Protein 2HNG (pdb70)

Radius of gyration: 17.27 Å; Cα contacts (8 Å, |Δi|>4): 241; chains: 1; bounding box: 32×27×55 Å

Structure (mmCIF, N/CA/C/O backbone):
data_2HNG
#
_entry.id   2HNG
#
_cell.length_a   43.030
_cell.length_b   42.581
_cell.length_c   72.379
_cell.angle_alpha   90.00
_cell.angle_beta   90.00
_cell.angle_gamma   90.00
#
_symmetry.space_group_name_H-M   'P 2 2 21'
#
loop_
_entity.id
_entity.type
_entity.pdbx_description
1 polymer 'Hypothetical protein'
2 water water
#
loop_
_atom_site.group_PDB
_atom_site.id
_atom_site.type_symbol
_atom_site.label_atom_id
_atom_site.label_alt_id
_atom_site.label_comp_id
_atom_site.label_asym_id
_atom_site.label_entity_id
_atom_site.label_seq_id
_atom_site.pdbx_PDB_ins_code
_atom_site.Cartn_x
_atom_site.Cartn_y
_atom_site.Cartn_z
_atom_site.occupancy
_atom_site.B_iso_or_equiv
_atom_site.auth_seq_id
_atom_site.auth_comp_id
_atom_site.auth_asym_id
_atom_site.auth_atom_id
_atom_site.pdbx_PDB_model_num
ATOM 1 N N . ALA A 1 3 ? 22.173 45.449 23.120 1.00 35.40 4 ALA A N 1
ATOM 2 C CA . ALA A 1 3 ? 22.064 44.032 22.641 1.00 33.93 4 ALA A CA 1
ATOM 3 C C . ALA A 1 3 ? 20.894 43.358 23.343 1.00 33.65 4 ALA A C 1
ATOM 4 O O . ALA A 1 3 ? 20.746 43.479 24.562 1.00 34.81 4 ALA A O 1
ATOM 22 N N . ASN A 1 5 ? 19.031 40.414 25.050 1.00 29.78 6 ASN A N 1
ATOM 23 C CA . ASN A 1 5 ? 19.487 39.240 25.764 1.00 28.61 6 ASN A CA 1
ATOM 24 C C . ASN A 1 5 ? 18.534 38.123 25.436 1.00 27.34 6 ASN A C 1
ATOM 25 O O . ASN A 1 5 ? 17.474 37.991 26.089 1.00 27.15 6 ASN A O 1
ATOM 30 N N . LEU A 1 6 ? 18.878 37.358 24.398 1.00 24.89 7 LEU A N 1
ATOM 31 C CA . LEU A 1 6 ? 18.033 36.265 23.943 1.00 24.32 7 LEU A CA 1
ATOM 32 C C . LEU A 1 6 ? 18.596 34.905 24.333 1.00 24.20 7 LEU A C 1
ATOM 33 O O . LEU A 1 6 ? 19.805 34.677 24.246 1.00 24.03 7 LEU A O 1
ATOM 38 N N . LYS A 1 7 ? 17.700 34.029 24.772 1.00 24.12 8 LYS A N 1
ATOM 39 C CA . LYS A 1 7 ? 17.965 32.576 24.835 1.00 25.34 8 LYS A CA 1
ATOM 40 C C . LYS A 1 7 ? 17.128 31.924 23.764 1.00 25.17 8 LYS A C 1
ATOM 41 O O . LYS A 1 7 ? 15.903 32.083 23.788 1.00 26.31 8 LYS A O 1
ATOM 47 N N . ARG A 1 8 ? 17.763 31.169 22.866 1.00 24.72 9 ARG A N 1
ATOM 48 C CA . ARG A 1 8 ? 17.048 30.611 21.719 1.00 25.17 9 ARG A CA 1
ATOM 49 C C . ARG A 1 8 ? 16.981 29.100 21.770 1.00 25.61 9 ARG A C 1
ATOM 50 O O . ARG A 1 8 ? 17.980 28.430 22.093 1.00 26.89 9 ARG A O 1
ATOM 58 N N A GLU A 1 9 ? 15.825 28.557 21.424 0.60 25.12 10 GLU A N 1
ATOM 59 N N B GLU A 1 9 ? 15.818 28.550 21.444 0.40 25.24 10 GLU A N 1
ATOM 60 C CA A GLU A 1 9 ? 15.698 27.120 21.213 0.60 25.31 10 GLU A CA 1
ATOM 61 C CA B GLU A 1 9 ? 15.702 27.110 21.217 0.40 25.31 10 GLU A CA 1
ATOM 62 C C A GLU A 1 9 ? 15.965 26.785 19.742 0.60 24.94 10 GLU A C 1
ATOM 63 C C B GLU A 1 9 ? 16.113 26.772 19.776 0.40 25.00 10 GLU A C 1
ATOM 64 O O A GLU A 1 9 ? 16.148 27.685 18.913 0.60 25.32 10 GLU A O 1
ATOM 65 O O B GLU A 1 9 ? 16.530 27.653 19.003 0.40 25.26 10 GLU A O 1
ATOM 76 N N . GLN A 1 1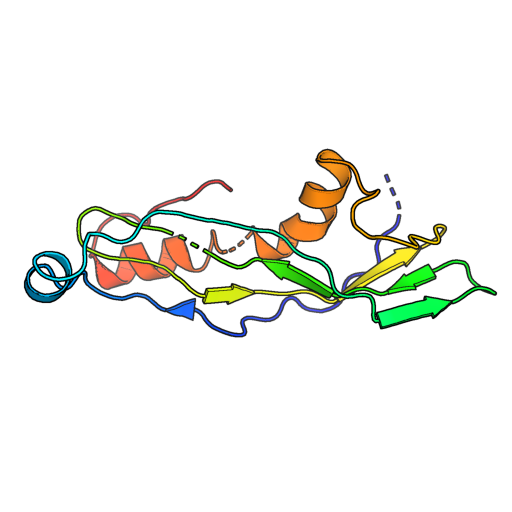0 ? 16.015 25.496 19.413 1.00 24.46 11 GLN A N 1
ATOM 77 C CA . GLN A 1 10 ? 16.338 25.069 18.049 1.00 24.53 11 GLN A CA 1
ATOM 78 C C . GLN A 1 10 ? 15.298 25.536 17.045 1.00 25.29 11 GLN A C 1
ATOM 79 O O . GLN A 1 10 ? 14.097 25.286 17.224 1.00 25.62 11 GLN A O 1
ATOM 85 N N . GLU A 1 11 ? 15.754 26.180 15.989 1.00 24.71 12 GLU A N 1
ATOM 86 C CA . GLU A 1 11 ? 14.819 26.564 14.922 1.00 25.84 12 GLU A CA 1
ATOM 87 C C . GLU A 1 11 ? 14.186 25.302 14.305 1.00 25.16 12 GLU A C 1
ATOM 88 O O . GLU A 1 11 ? 14.819 24.233 14.259 1.00 25.79 12 GLU A O 1
ATOM 94 N N A PHE A 1 12 ? 12.936 25.438 13.844 0.60 24.65 13 PHE A N 1
ATOM 95 N N B PHE A 1 12 ? 12.935 25.383 13.891 0.40 25.08 13 PHE A N 1
ATOM 96 C CA A PHE A 1 12 ? 12.042 24.330 13.468 0.60 24.59 13 PHE A CA 1
ATOM 97 C CA B PHE A 1 12 ? 12.370 24.222 13.251 0.40 25.13 13 PHE A CA 1
ATOM 98 C C A PHE A 1 12 ? 11.359 24.608 12.117 0.60 23.30 13 PHE A C 1
ATOM 99 C C B PHE A 1 12 ? 11.422 24.563 12.130 0.40 23.93 13 PHE A C 1
ATOM 100 O O A PHE A 1 12 ? 10.770 25.681 11.948 0.60 23.62 13 PHE A O 1
ATOM 101 O O B PHE A 1 12 ? 10.693 25.559 12.153 0.40 23.88 13 PHE A O 1
ATOM 116 N N . VAL A 1 13 ? 11.455 23.665 11.165 1.00 23.47 14 VAL A N 1
ATOM 117 C CA . VAL A 1 13 ? 10.729 23.781 9.904 1.00 22.03 14 VAL A CA 1
ATOM 118 C C . VAL A 1 13 ? 9.410 23.070 10.038 1.00 21.93 14 VAL A C 1
ATOM 119 O O . VAL A 1 13 ? 9.394 21.850 10.246 1.00 21.53 14 VAL A O 1
ATOM 123 N N . SER A 1 14 ? 8.316 23.818 9.945 1.00 21.31 15 SER A N 1
ATOM 124 C CA . SER A 1 14 ? 6.996 23.192 9.942 1.00 22.26 15 SER A CA 1
ATOM 125 C C . SER A 1 14 ? 6.643 22.756 8.523 1.00 22.15 15 SER A C 1
ATOM 126 O O . SER A 1 14 ? 6.115 21.659 8.297 1.00 20.81 15 SER A O 1
ATOM 129 N N A GLN A 1 15 ? 6.991 23.606 7.564 0.50 21.78 16 GLN A N 1
ATOM 130 N N B GLN A 1 15 ? 6.852 23.666 7.571 0.50 20.67 16 GLN A N 1
ATOM 131 C CA A GLN A 1 15 ? 6.628 23.369 6.178 0.50 22.47 16 GLN A CA 1
ATOM 132 C CA B GLN A 1 15 ? 6.647 23.353 6.155 0.50 19.90 16 GLN A CA 1
ATOM 133 C C A GLN A 1 15 ? 7.649 24.049 5.276 0.50 21.43 16 GLN A C 1
ATOM 134 C C B GLN A 1 15 ? 7.744 24.011 5.343 0.50 20.26 16 GLN A C 1
ATOM 135 O O A GLN A 1 15 ? 7.936 25.235 5.458 0.50 21.56 16 GLN A O 1
ATOM 136 O O B GLN A 1 15 ? 8.153 25.139 5.629 0.50 20.66 16 GLN A O 1
ATOM 147 N N . TYR A 1 16 ? 8.212 23.299 4.326 1.00 19.58 17 TYR A N 1
ATOM 148 C CA . TYR A 1 16 ? 9.021 23.901 3.286 1.00 19.53 17 TYR A CA 1
ATOM 149 C C . TYR A 1 16 ? 8.656 23.229 1.992 1.00 20.10 17 TYR A C 1
ATOM 150 O O . TYR A 1 16 ? 8.902 22.025 1.819 1.00 20.00 17 TYR A O 1
ATOM 159 N N . HIS A 1 17 ? 8.014 23.992 1.102 1.00 20.01 18 HIS A N 1
ATOM 160 C CA . HIS A 1 17 ? 7.479 23.435 -0.138 1.00 20.04 18 HIS A CA 1
ATOM 161 C C . HIS A 1 17 ? 8.110 24.140 -1.317 1.00 18.91 18 HIS A C 1
ATOM 162 O O . HIS A 1 17 ? 8.097 25.372 -1.373 1.00 19.98 18 HIS A O 1
ATOM 169 N N . PHE A 1 18 ? 8.557 23.347 -2.276 1.00 19.30 19 PHE A N 1
ATOM 170 C CA . PHE A 1 18 ? 8.929 23.818 -3.611 1.00 20.00 19 PHE A CA 1
ATOM 171 C C . PHE A 1 18 ? 7.845 23.318 -4.522 1.00 19.15 19 PHE A C 1
ATOM 172 O O . PHE A 1 18 ? 7.568 22.109 -4.558 1.00 19.75 19 PHE A O 1
ATOM 180 N N . ASP A 1 19 ? 7.258 24.225 -5.306 1.00 20.03 20 ASP A N 1
ATOM 181 C CA . ASP A 1 19 ? 6.263 23.805 -6.292 1.00 21.38 20 ASP A CA 1
ATOM 182 C C . ASP A 1 19 ? 6.468 24.479 -7.633 1.00 20.61 20 ASP A C 1
ATOM 183 O O . ASP A 1 19 ? 6.583 25.687 -7.695 1.00 20.59 20 ASP A O 1
ATOM 188 N N . ALA A 1 20 ? 6.505 23.702 -8.703 1.00 19.72 21 ALA A N 1
ATOM 189 C CA . ALA A 1 20 ? 6.524 24.280 -10.064 1.00 21.40 21 ALA A CA 1
ATOM 190 C C . ALA A 1 20 ? 5.228 25.016 -10.232 1.00 21.23 21 ALA A C 1
ATOM 191 O O . ALA A 1 20 ? 4.183 24.555 -9.768 1.00 22.62 21 ALA A O 1
ATOM 193 N N . ARG A 1 21 ? 5.272 26.179 -10.896 1.00 22.54 22 ARG A N 1
ATOM 194 C CA . ARG A 1 21 ? 4.039 26.918 -11.168 1.00 22.13 22 ARG A CA 1
ATOM 195 C C . ARG A 1 21 ? 3.160 26.167 -12.174 1.00 22.81 22 ARG A C 1
ATOM 196 O O . ARG A 1 21 ? 3.654 25.561 -13.117 1.00 23.86 22 ARG A O 1
ATOM 204 N N . ASN A 1 22 ? 1.856 26.230 -11.931 1.00 24.58 23 ASN A N 1
ATOM 205 C CA . ASN A 1 22 ? 0.886 25.594 -12.771 1.00 26.57 23 ASN A CA 1
ATOM 206 C C . ASN A 1 22 ? 0.218 26.722 -13.537 1.00 25.95 23 ASN A C 1
ATOM 207 O O . ASN A 1 22 ? -0.626 27.399 -13.000 1.00 26.86 23 ASN A O 1
ATOM 212 N N . PHE A 1 23 ? 0.652 26.960 -14.763 1.00 26.60 24 PHE A N 1
ATOM 213 C CA . PHE A 1 23 ? 0.176 28.155 -15.484 1.00 26.46 24 PHE A CA 1
ATOM 214 C C . PHE A 1 23 ? -1.267 28.031 -15.958 1.00 27.67 24 PHE A C 1
ATOM 215 O O . PHE A 1 23 ? -1.966 29.032 -16.104 1.00 28.38 24 PHE A O 1
ATOM 223 N N . GLU A 1 24 ? -1.709 26.795 -16.1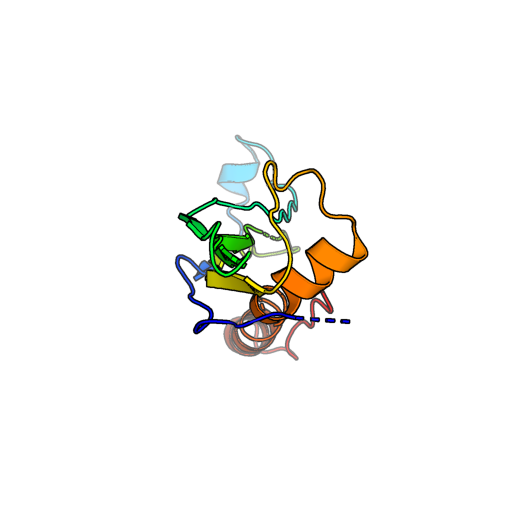46 1.00 30.00 25 GLU A N 1
ATOM 224 C CA . GLU A 1 24 ? -3.122 26.524 -16.435 1.00 31.11 25 GLU A CA 1
ATOM 225 C C . GLU A 1 24 ? -3.971 26.952 -15.234 1.00 32.28 25 GLU A C 1
ATOM 226 O O . GLU A 1 24 ? -4.921 27.697 -15.380 1.00 31.73 25 GLU A O 1
ATOM 232 N N . TRP A 1 25 ? -3.609 26.486 -14.033 1.00 33.33 26 TRP A N 1
ATOM 233 C CA . TRP A 1 25 ? -4.270 26.917 -12.810 1.00 34.72 26 TRP A CA 1
ATOM 234 C C . TRP A 1 25 ? -4.231 28.435 -12.647 1.00 34.13 26 TRP A C 1
ATOM 235 O O . TRP A 1 25 ? -5.245 29.058 -12.312 1.00 34.62 26 TRP A O 1
ATOM 246 N N . GLU A 1 26 ? -3.074 29.055 -12.893 1.00 32.71 27 GLU A N 1
ATOM 247 C CA . GLU A 1 26 ? -2.963 30.508 -12.724 1.00 32.13 27 GLU A CA 1
ATOM 248 C C . GLU A 1 26 ? -3.806 31.263 -13.750 1.00 32.64 27 GLU A C 1
ATOM 249 O O . GLU A 1 26 ? -4.262 32.374 -13.500 1.00 32.38 27 GLU A O 1
ATOM 255 N N . ASN A 1 27 ? -3.990 30.681 -14.928 1.00 33.18 28 ASN A N 1
ATOM 256 C CA . ASN A 1 27 ? -4.829 31.347 -15.908 1.00 35.04 28 ASN A CA 1
ATOM 257 C C . ASN A 1 27 ? -6.247 31.567 -15.359 1.00 36.41 28 ASN A C 1
ATOM 258 O O . ASN A 1 27 ? -6.845 32.622 -15.583 1.00 37.17 28 ASN A O 1
ATOM 263 N N A GLU A 1 28 ? -6.786 30.567 -14.674 0.50 37.46 29 GLU A N 1
ATOM 264 N N B GLU A 1 28 ? -6.741 30.579 -14.618 0.50 37.58 29 GLU A N 1
ATOM 265 C CA A GLU A 1 28 ? -8.111 30.698 -14.078 0.50 39.27 29 GLU A CA 1
ATOM 266 C CA B GLU A 1 28 ? -8.101 30.580 -14.070 0.50 39.47 29 GLU A CA 1
ATOM 267 C C A GLU A 1 28 ? -8.074 31.590 -12.841 0.50 39.83 29 GLU A C 1
ATOM 268 C C B GLU A 1 28 ? -8.211 31.145 -12.650 0.50 40.02 29 GLU A C 1
ATOM 269 O O A GLU A 1 28 ? -8.913 32.481 -12.687 0.50 40.02 29 GLU A O 1
ATOM 270 O O B GLU A 1 28 ? -9.320 31.382 -12.153 0.50 40.02 29 GLU A O 1
ATOM 281 N N . ASN A 1 29 ? -7.068 31.351 -11.994 1.00 40.57 30 ASN A N 1
ATOM 282 C CA . ASN A 1 29 ? -7.055 31.780 -10.580 1.00 40.96 30 ASN A CA 1
ATOM 283 C C . ASN A 1 29 ? -6.146 32.945 -10.228 1.00 40.05 30 ASN A C 1
ATOM 284 O O . ASN A 1 29 ? -6.246 33.508 -9.134 1.00 41.37 30 ASN A O 1
ATOM 289 N N . GLY A 1 30 ? -5.272 33.321 -11.146 1.00 38.79 31 GLY A N 1
ATOM 290 C CA . GLY A 1 30 ? -4.412 34.477 -10.958 1.00 36.99 31 GLY A CA 1
ATOM 291 C C . GLY A 1 30 ? -3.082 33.967 -10.475 1.00 35.44 31 GLY A C 1
ATOM 292 O O . GLY A 1 30 ? -3.013 32.877 -9.906 1.00 35.52 31 GLY A O 1
ATOM 293 N N . ALA A 1 31 ? -2.034 34.743 -10.723 1.00 34.62 32 ALA A N 1
ATOM 294 C CA . ALA A 1 31 ? -0.689 34.344 -10.336 1.00 33.53 32 ALA A CA 1
ATOM 295 C C . ALA A 1 31 ? -0.507 34.610 -8.842 1.00 33.56 32 ALA A C 1
ATOM 296 O O . ALA A 1 31 ? -1.089 35.556 -8.305 1.00 34.22 32 ALA A O 1
ATOM 298 N N . PRO A 1 32 ? 0.278 33.755 -8.162 1.00 31.98 33 PRO A N 1
ATOM 299 C CA . PRO A 1 32 ? 0.591 33.963 -6.755 1.00 31.43 33 PRO A CA 1
ATOM 300 C C . PRO A 1 32 ? 1.493 35.175 -6.627 1.00 31.36 33 PRO A C 1
ATOM 301 O O . PRO A 1 32 ? 2.192 35.538 -7.585 1.00 31.38 33 PRO A O 1
ATOM 305 N N A GLU A 1 33 ? 1.447 35.822 -5.457 0.50 31.52 34 GLU A N 1
ATOM 306 N N B GLU A 1 33 ? 1.498 35.774 -5.441 0.50 31.55 34 GLU A N 1
ATOM 307 C CA A GLU A 1 33 ? 2.325 36.963 -5.152 0.50 31.62 34 GLU A CA 1
ATOM 308 C CA B GLU A 1 33 ? 2.343 36.931 -5.174 0.50 31.45 34 GLU A CA 1
ATOM 309 C C A GLU A 1 33 ? 3.266 36.650 -3.982 0.50 30.13 34 GLU A C 1
ATOM 310 C C B GLU A 1 33 ? 3.254 36.686 -3.965 0.50 30.16 34 GLU A C 1
ATOM 311 O O A GLU A 1 33 ? 2.896 35.931 -3.053 0.50 30.28 34 GLU A O 1
ATOM 312 O O B 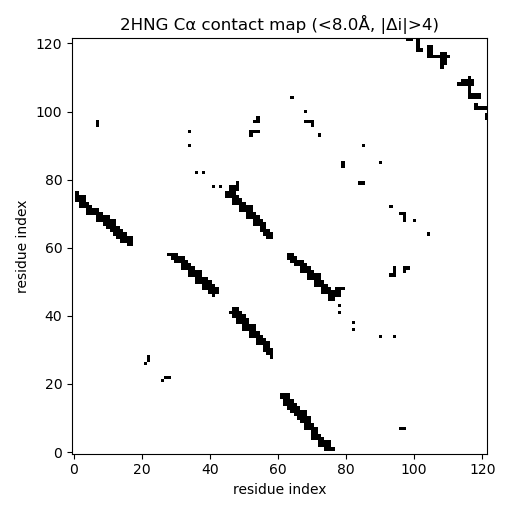GLU A 1 33 ? 2.855 36.036 -2.999 0.50 30.32 34 GLU A O 1
ATOM 323 N N . THR A 1 34 ? 4.480 37.194 -4.048 1.00 29.49 35 THR A N 1
ATOM 324 C CA . THR A 1 34 ? 5.436 37.089 -2.949 1.00 27.90 35 THR A CA 1
ATOM 325 C C . THR A 1 34 ? 4.937 37.804 -1.687 1.00 28.40 35 THR A C 1
ATOM 326 O O . THR A 1 34 ? 4.487 38.969 -1.744 1.00 27.08 35 THR A O 1
ATOM 330 N N . LYS A 1 35 ? 5.007 37.108 -0.553 1.00 27.53 36 LYS A N 1
ATOM 331 C CA . LYS A 1 35 ? 4.683 37.690 0.745 1.00 28.01 36 LYS A CA 1
ATOM 332 C C . LYS A 1 35 ? 5.525 36.958 1.785 1.00 27.37 36 LYS A C 1
ATOM 333 O O . LYS A 1 35 ? 5.540 35.728 1.802 1.00 26.07 36 LYS A O 1
ATOM 339 N N . VAL A 1 36 ? 6.174 37.716 2.662 1.00 25.91 37 VAL A N 1
ATOM 340 C CA 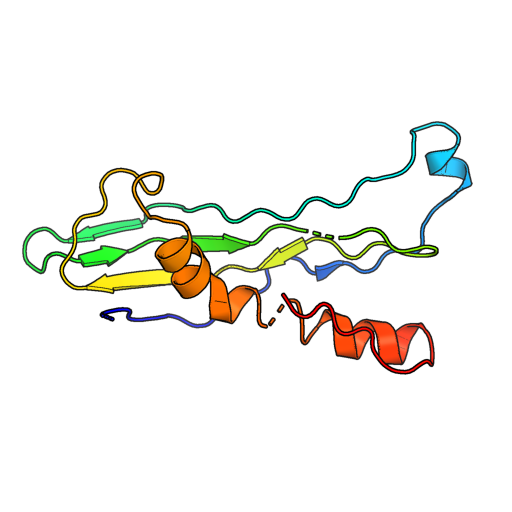. VAL A 1 36 ? 7.025 37.134 3.711 1.00 26.16 37 VAL A CA 1
ATOM 341 C C . VAL A 1 36 ? 6.655 37.907 4.948 1.00 26.17 37 VAL A C 1
ATOM 342 O O . VAL A 1 36 ? 6.604 39.144 4.919 1.00 26.52 37 VAL A O 1
ATOM 346 N N A ASP A 1 37 ? 6.414 37.194 6.039 0.50 25.67 38 ASP A N 1
ATOM 347 N N B ASP A 1 37 ? 6.377 37.191 6.029 0.50 25.59 38 ASP A N 1
ATOM 348 C CA A ASP A 1 37 ? 5.908 37.818 7.260 0.50 25.79 38 ASP A CA 1
ATOM 349 C CA B ASP A 1 37 ? 5.903 37.810 7.268 0.50 25.68 38 ASP A CA 1
ATOM 350 C C A ASP A 1 37 ? 6.521 37.170 8.490 0.50 25.61 38 ASP A C 1
ATOM 351 C C B ASP A 1 37 ? 6.616 37.196 8.453 0.50 25.43 38 ASP A C 1
ATOM 352 O O A ASP A 1 37 ? 6.737 35.954 8.530 0.50 23.50 38 ASP A O 1
ATOM 353 O O B ASP A 1 37 ? 6.975 36.021 8.428 0.50 23.69 38 ASP A O 1
ATOM 362 N N . VAL A 1 38 ? 6.758 37.990 9.507 1.00 25.35 39 VAL A N 1
ATOM 363 C CA . VAL A 1 38 ? 7.187 37.513 10.806 1.00 26.30 39 VAL A CA 1
ATOM 364 C C . VAL A 1 38 ? 6.082 37.859 11.791 1.00 27.65 39 VAL A C 1
ATOM 365 O O . VAL A 1 38 ? 5.649 39.036 11.858 1.00 28.39 39 VAL A O 1
ATOM 369 N N . ASN A 1 39 ? 5.609 36.836 12.490 1.00 28.22 40 ASN A N 1
ATOM 370 C CA . ASN A 1 39 ? 4.637 36.942 13.566 1.00 31.12 40 ASN A CA 1
ATOM 371 C C . ASN A 1 39 ? 5.122 36.274 14.848 1.00 32.01 40 ASN A C 1
ATOM 372 O O . ASN A 1 39 ? 6.089 35.496 14.847 1.00 30.35 40 ASN A O 1
ATOM 377 N N . PHE A 1 40 ? 4.429 36.589 15.944 1.00 32.92 41 PHE A N 1
ATOM 378 C CA . PHE A 1 40 ? 4.848 36.180 17.285 1.00 33.90 41 PHE A CA 1
ATOM 379 C C . PHE A 1 40 ? 3.709 35.588 18.055 1.00 35.45 41 PHE A C 1
ATOM 380 O O . PHE A 1 40 ? 2.603 36.113 18.020 1.00 35.82 41 PHE A O 1
ATOM 388 N N A GLN A 1 41 ? 3.983 34.470 18.724 0.50 36.10 42 GLN A N 1
ATOM 389 N N B GLN A 1 41 ? 3.959 34.501 18.765 0.50 36.33 42 GLN A N 1
ATOM 390 C CA A GLN A 1 41 ? 3.038 33.860 19.659 0.50 36.90 42 GLN A CA 1
ATOM 391 C CA B GLN A 1 41 ? 2.932 33.957 19.641 0.50 37.29 42 GLN A CA 1
ATOM 392 C C A GLN A 1 41 ? 3.642 33.930 21.055 0.50 37.12 42 GLN A C 1
ATOM 393 C C B GLN A 1 41 ? 3.485 33.781 21.053 0.50 37.44 42 GLN A C 1
ATOM 394 O O A GLN A 1 41 ? 4.738 33.433 21.285 0.50 36.82 42 GLN A O 1
ATOM 395 O O B GLN A 1 41 ? 4.399 32.993 21.282 0.50 37.08 42 GLN A O 1
ATOM 406 N N . LEU A 1 42 ? 2.925 34.549 21.988 1.00 37.92 43 LEU A N 1
ATOM 407 C CA . LEU A 1 42 ? 3.354 34.538 23.389 1.00 38.86 43 LEU A CA 1
ATOM 408 C C . LEU A 1 42 ? 3.179 33.163 24.001 1.00 39.63 43 LEU A C 1
ATOM 409 O O . LEU A 1 42 ? 2.173 32.484 23.762 1.00 40.10 43 LEU A O 1
ATOM 414 N N . LEU A 1 43 ? 4.174 32.750 24.780 1.00 39.71 44 LEU A N 1
ATOM 415 C CA . LEU A 1 43 ? 4.122 31.477 25.466 1.00 40.37 44 LEU A CA 1
ATOM 416 C C . LEU A 1 43 ? 4.014 31.666 26.970 1.00 41.31 44 LEU A C 1
ATOM 417 O O . LEU A 1 43 ? 3.290 30.931 27.648 1.00 41.27 44 LEU A O 1
ATOM 422 N N . GLN A 1 44 ? 4.750 32.643 27.494 1.00 41.54 45 GLN A N 1
ATOM 423 C CA . GLN A 1 44 ? 4.850 32.823 28.941 1.00 42.55 45 GLN A CA 1
ATOM 424 C C . GLN A 1 44 ? 5.455 34.169 29.281 1.00 42.85 45 GLN A C 1
ATOM 425 O O . GLN A 1 44 ? 6.352 34.664 28.583 1.00 42.36 45 GLN A O 1
ATOM 431 N N . HIS A 1 45 ? 4.925 34.774 30.339 1.00 43.48 46 HIS A N 1
ATOM 432 C CA . HIS A 1 45 ? 5.567 35.897 31.003 1.00 44.02 46 HIS A CA 1
ATOM 433 C C . HIS A 1 45 ? 5.988 35.372 32.361 1.00 44.32 46 HIS A C 1
ATOM 434 O O . HIS A 1 45 ? 5.144 34.960 33.168 1.00 44.33 46 HIS A O 1
ATOM 441 N N . ASP A 1 46 ? 7.294 35.341 32.593 1.00 43.99 47 ASP A N 1
ATOM 442 C CA . ASP A 1 46 ? 7.836 34.978 33.882 1.00 44.50 47 ASP A CA 1
ATOM 443 C C . ASP A 1 46 ? 8.089 36.297 34.608 1.00 44.73 47 ASP A C 1
ATOM 444 O O . ASP A 1 46 ? 9.093 36.967 34.358 1.00 43.53 47 ASP A O 1
ATOM 449 N N . GLN A 1 47 ? 7.166 36.675 35.495 1.00 45.43 48 GLN A N 1
ATOM 450 C CA . GLN A 1 47 ? 7.278 37.956 36.206 1.00 46.31 48 GLN A CA 1
ATOM 451 C C . GLN A 1 47 ? 8.488 38.025 37.138 1.00 46.41 48 GLN A C 1
ATOM 452 O O . GLN A 1 47 ? 9.236 39.006 37.114 1.00 46.76 48 GLN A O 1
ATOM 458 N N . GLU A 1 48 ? 8.693 36.976 37.931 1.00 46.50 49 GLU A N 1
ATOM 459 C CA . GLU A 1 48 ? 9.821 36.917 38.873 1.00 47.11 49 GLU A CA 1
ATOM 460 C C . GLU A 1 48 ? 11.160 37.147 38.182 1.00 45.71 49 GLU A C 1
ATOM 461 O O . GLU A 1 48 ? 11.970 37.954 38.638 1.00 45.87 49 GLU A O 1
ATOM 467 N N . ASN A 1 49 ? 11.385 36.444 37.074 1.00 44.02 50 ASN A N 1
ATOM 468 C CA . ASN A 1 49 ? 12.663 36.545 36.376 1.00 42.41 50 ASN A CA 1
ATOM 469 C C . ASN A 1 49 ? 12.682 37.569 35.260 1.00 40.59 50 ASN A C 1
ATOM 470 O O . ASN A 1 49 ? 13.754 37.853 34.711 1.00 41.01 50 ASN A O 1
ATOM 475 N N A GLN A 1 50 ? 11.505 38.109 34.934 0.50 39.21 51 GLN A N 1
ATOM 476 N N B GLN A 1 50 ? 11.513 38.122 34.934 0.50 39.39 51 GLN A N 1
ATOM 477 C CA A GLN A 1 50 ? 11.349 39.122 33.888 0.50 37.78 51 GLN A CA 1
ATOM 478 C CA B GLN A 1 50 ? 11.371 39.127 33.874 0.50 38.13 51 GLN A CA 1
ATOM 479 C C A GLN A 1 50 ? 11.802 38.552 32.537 0.50 36.56 51 GLN A C 1
ATOM 480 C C B GLN A 1 50 ? 11.781 38.573 32.510 0.50 36.77 51 GLN A C 1
ATOM 481 O O A GLN A 1 50 ? 12.728 39.060 31.912 0.50 36.21 51 GLN A O 1
ATOM 482 O O B GLN A 1 50 ? 12.647 39.126 31.839 0.50 36.40 51 GLN A O 1
ATOM 493 N N . VAL A 1 51 ? 11.141 37.483 32.105 1.00 36.01 52 VAL A N 1
ATOM 494 C CA . VAL A 1 51 ? 11.468 36.829 30.843 1.00 33.92 52 VAL A CA 1
ATOM 495 C C . VAL A 1 51 ? 10.205 36.649 30.032 1.00 34.10 52 VAL A C 1
ATOM 496 O O . VAL A 1 51 ? 9.233 36.078 30.525 1.00 32.80 52 VAL A O 1
ATOM 500 N N . THR A 1 52 ? 10.194 37.114 28.787 1.00 33.45 53 THR A N 1
ATOM 501 C CA . THR A 1 52 ? 9.083 36.702 27.944 1.00 33.86 53 THR A CA 1
ATOM 502 C C . THR A 1 52 ? 9.487 35.640 26.920 1.00 33.02 53 THR A C 1
ATOM 503 O O . THR A 1 52 ? 10.477 35.802 26.210 1.00 32.84 53 THR A O 1
ATOM 507 N N . SER A 1 53 ? 8.747 34.538 26.935 1.00 31.40 54 SER A N 1
ATOM 508 C CA . SER A 1 53 ? 8.968 33.452 26.016 1.00 30.02 54 SER A CA 1
ATOM 509 C C . SER A 1 53 ? 7.950 33.608 24.910 1.00 29.69 54 SER A C 1
ATOM 510 O O . SER A 1 53 ? 6.750 33.872 25.159 1.00 29.29 54 SER A O 1
ATOM 513 N N A LEU A 1 54 ? 8.405 33.474 23.677 0.50 28.59 55 LEU A N 1
ATOM 514 N N B LEU A 1 54 ? 8.407 33.516 23.663 0.50 28.56 55 LEU A N 1
ATOM 515 C CA A LEU A 1 54 ? 7.464 33.538 22.570 0.50 28.10 55 LEU A CA 1
ATOM 516 C CA B LEU A 1 54 ? 7.505 33.734 22.519 0.50 27.97 55 LEU A CA 1
ATOM 517 C C A LEU A 1 54 ? 7.960 32.627 21.475 0.50 27.72 55 LEU A C 1
ATOM 518 C C B LEU A 1 54 ? 8.015 32.922 21.331 0.50 27.73 55 LEU A C 1
ATOM 519 O O A LEU A 1 54 ? 9.086 32.123 21.526 0.50 26.87 55 LEU A O 1
ATOM 520 O O B LEU A 1 54 ? 9.232 32.739 21.203 0.50 26.78 55 LEU A O 1
ATOM 529 N N . ILE A 1 55 ? 7.100 32.418 20.492 1.00 27.77 56 ILE A N 1
ATOM 530 C CA . ILE A 1 55 ? 7.485 31.732 19.278 1.00 27.72 56 ILE A CA 1
ATOM 531 C C . ILE A 1 55 ? 7.604 32.806 18.191 1.00 26.26 56 ILE A C 1
ATOM 532 O O . ILE A 1 55 ? 6.682 33.609 17.972 1.00 26.32 56 ILE A O 1
ATOM 537 N N . VAL A 1 56 ? 8.742 32.832 17.503 1.00 24.73 57 VAL A N 1
ATOM 538 C CA . VAL A 1 56 ? 8.914 33.660 16.325 1.00 23.62 57 VAL A CA 1
ATOM 539 C C . VAL A 1 56 ? 8.576 32.811 15.120 1.00 23.58 57 VAL A C 1
ATOM 540 O O . VAL A 1 56 ? 9.119 31.710 14.959 1.00 23.25 57 VAL A O 1
ATOM 544 N N . ILE A 1 57 ? 7.669 33.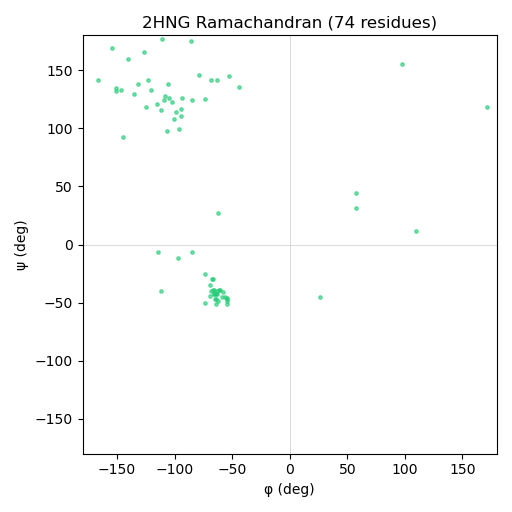298 14.282 1.00 23.17 58 ILE A N 1
ATOM 545 C CA . ILE A 1 57 ? 7.147 32.466 13.196 1.00 23.27 58 ILE A CA 1
ATOM 546 C C . ILE A 1 57 ? 7.358 33.194 11.889 1.00 22.78 58 ILE A C 1
ATOM 547 O O . ILE A 1 57 ? 6.768 34.253 11.648 1.00 23.76 58 ILE A O 1
ATOM 552 N N . LEU A 1 58 ? 8.136 32.598 11.005 1.00 21.48 59 LEU A N 1
ATOM 553 C CA . LEU A 1 58 ? 8.429 33.193 9.715 1.00 21.90 59 LEU A CA 1
ATOM 554 C C . LEU A 1 58 ? 7.623 32.419 8.681 1.00 21.74 59 LEU A C 1
ATOM 555 O O . LEU A 1 58 ? 7.847 31.216 8.478 1.00 22.32 59 LEU A O 1
ATOM 560 N N A SER A 1 59 ? 6.685 33.086 8.025 0.50 22.09 60 SER A N 1
ATOM 561 N N B SER A 1 59 ? 6.701 33.115 8.028 0.50 22.25 60 SER A N 1
ATOM 562 C CA A SER A 1 59 ? 5.896 32.428 6.980 0.50 21.64 60 SER A CA 1
ATOM 563 C CA B SER A 1 59 ? 5.886 32.522 6.969 0.50 22.01 60 SER A CA 1
ATOM 564 C C A SER A 1 59 ? 6.178 33.102 5.646 0.50 21.74 60 SER A C 1
ATOM 565 C C B SER A 1 59 ? 6.304 33.107 5.636 0.50 21.92 60 SER A C 1
ATOM 566 O O A SER A 1 59 ? 6.378 34.316 5.579 0.50 21.62 60 SER A O 1
ATOM 567 O O B SER A 1 59 ? 6.724 34.269 5.551 0.50 21.82 60 SER A O 1
ATOM 572 N N . PHE A 1 60 ? 6.191 32.322 4.568 1.00 21.00 61 PHE A N 1
ATOM 573 C CA . PHE A 1 60 ? 6.672 32.840 3.304 1.00 20.76 61 PHE A CA 1
ATOM 574 C C . PHE A 1 60 ? 6.032 32.200 2.111 1.00 21.50 61 PHE A C 1
ATOM 575 O O . PHE A 1 60 ? 5.673 30.996 2.138 1.00 21.26 61 PHE A O 1
ATOM 599 N N . ILE A 1 62 ? 7.234 32.790 -1.927 1.00 23.17 63 ILE A N 1
ATOM 600 C CA . ILE A 1 62 ? 8.214 33.513 -2.735 1.00 23.91 63 ILE A CA 1
ATOM 601 C C . ILE A 1 62 ? 8.097 32.995 -4.160 1.00 23.45 63 ILE A C 1
ATOM 602 O O . ILE A 1 62 ? 8.313 31.818 -4.429 1.00 22.71 63 ILE A O 1
ATOM 607 N N . VAL A 1 63 ? 7.738 33.902 -5.066 1.00 23.25 64 VAL A N 1
ATOM 608 C CA . VAL A 1 63 ? 7.346 33.548 -6.420 1.00 24.17 64 VAL A CA 1
ATOM 609 C C . VAL A 1 63 ? 8.489 33.839 -7.374 1.00 24.88 64 VAL A C 1
ATOM 610 O O . VAL A 1 63 ? 8.989 35.000 -7.441 1.00 26.03 64 VAL A O 1
ATOM 614 N N . PHE A 1 64 ? 8.919 32.797 -8.087 1.00 23.44 65 PHE A N 1
ATOM 615 C CA . PHE A 1 64 ? 9.961 32.916 -9.083 1.00 23.54 65 PHE A CA 1
ATOM 616 C C . PHE A 1 64 ? 9.322 32.705 -10.462 1.00 23.58 65 PHE A C 1
ATOM 617 O O . PHE A 1 64 ? 8.125 32.446 -10.531 1.00 21.77 65 PHE A O 1
ATOM 625 N N . ASP A 1 65 ? 10.097 32.831 -11.541 1.00 23.10 66 ASP A N 1
ATOM 626 C CA . ASP A 1 65 ? 9.513 32.707 -12.880 1.00 23.48 66 ASP A CA 1
ATOM 627 C C . ASP A 1 65 ? 8.757 31.372 -13.031 1.00 23.77 66 ASP A C 1
ATOM 628 O O . ASP A 1 65 ? 7.626 31.360 -13.536 1.00 22.95 66 ASP A O 1
ATOM 633 N N . LYS A 1 66 ? 9.393 30.274 -12.590 1.00 22.85 67 LYS A N 1
ATOM 634 C CA . LYS A 1 66 ? 8.921 28.915 -12.910 1.00 23.19 67 LYS A CA 1
ATOM 635 C C . LYS A 1 66 ? 8.440 28.107 -11.673 1.00 22.73 67 LYS A C 1
ATOM 636 O O . LYS A 1 66 ? 7.897 27.004 -11.817 1.00 22.89 67 LYS A O 1
ATOM 642 N N . PHE A 1 67 ? 8.637 28.665 -10.480 1.00 21.39 68 PHE A N 1
ATOM 643 C CA . PHE A 1 67 ? 8.346 27.897 -9.252 1.00 20.41 68 PHE A CA 1
ATOM 644 C C . PHE A 1 67 ? 8.036 28.836 -8.103 1.00 20.28 68 PHE A C 1
ATOM 645 O O . PHE A 1 67 ? 8.242 30.058 -8.198 1.00 20.81 68 PHE A O 1
ATOM 653 N N . VAL A 1 68 ? 7.535 28.267 -7.009 1.00 20.01 69 VAL A N 1
ATOM 654 C CA . VAL A 1 68 ? 7.203 29.002 -5.804 1.00 21.25 69 VAL A CA 1
ATOM 655 C C . VAL A 1 68 ? 7.820 28.249 -4.613 1.00 21.55 69 VAL A C 1
ATOM 656 O O . VAL A 1 68 ? 7.827 27.004 -4.588 1.00 22.09 69 VAL A O 1
ATOM 660 N N . ILE A 1 69 ? 8.404 28.992 -3.683 1.00 20.58 70 ILE A N 1
ATOM 661 C CA . ILE A 1 69 ? 8.884 28.453 -2.403 1.00 20.82 70 ILE A CA 1
ATOM 662 C C . ILE A 1 69 ? 7.922 28.953 -1.327 1.00 21.21 70 ILE A C 1
ATOM 663 O O . ILE A 1 69 ? 7.686 30.163 -1.236 1.00 21.85 70 ILE A O 1
ATOM 668 N N A SER A 1 70 ? 7.372 28.056 -0.502 0.60 20.36 71 SER A N 1
ATOM 669 N N B SER A 1 70 ? 7.365 28.041 -0.525 0.40 21.43 71 SER A N 1
ATOM 670 C CA A SER A 1 70 ? 6.446 28.493 0.530 0.60 19.00 71 SER A CA 1
ATOM 671 C CA B SER A 1 70 ? 6.437 28.430 0.529 0.40 21.43 71 SER A CA 1
ATOM 672 C C A SER A 1 70 ? 6.564 27.620 1.764 0.60 19.48 71 SER A C 1
ATOM 673 C C B SER A 1 70 ? 6.680 27.655 1.805 0.40 20.71 71 SER A C 1
ATOM 674 O O A SER A 1 70 ? 7.040 26.472 1.685 0.60 18.73 71 SER A O 1
ATOM 675 O O B SER A 1 70 ? 7.340 26.609 1.802 0.40 20.04 71 SER A O 1
ATOM 680 N N . GLY A 1 71 ? 6.128 28.162 2.899 1.00 19.56 72 GLY A N 1
ATOM 681 C CA . GLY A 1 71 ? 6.149 27.387 4.150 1.00 19.97 72 GLY A CA 1
ATOM 682 C C . GLY A 1 71 ? 6.221 28.250 5.379 1.00 20.31 72 GLY A C 1
ATOM 683 O O . GLY A 1 71 ? 5.948 29.459 5.319 1.00 19.98 72 GLY A O 1
ATOM 684 N N . THR A 1 72 ? 6.626 27.617 6.476 1.00 20.10 73 THR A N 1
ATOM 685 C CA . THR A 1 72 ? 6.710 28.232 7.775 1.00 21.27 73 THR A CA 1
ATOM 686 C C . THR A 1 72 ? 7.879 27.617 8.527 1.00 20.54 73 THR A C 1
ATOM 687 O O . THR A 1 72 ? 8.002 26.387 8.582 1.00 20.53 73 THR A O 1
ATOM 691 N N . ILE A 1 73 ? 8.692 28.492 9.127 1.00 20.71 74 ILE A N 1
ATOM 692 C CA . ILE A 1 73 ? 9.832 28.121 9.967 1.00 20.66 74 ILE A CA 1
ATOM 693 C C . ILE A 1 73 ? 9.665 28.944 11.236 1.00 21.34 74 ILE A C 1
ATOM 694 O O . ILE A 1 73 ? 9.267 30.119 11.158 1.00 20.96 74 ILE A O 1
ATOM 699 N N A SER A 1 74 ? 9.928 28.334 12.398 0.60 19.91 75 SER A N 1
ATOM 700 N N B SER A 1 74 ? 9.951 28.336 12.391 0.40 20.61 75 SER A N 1
ATOM 701 C CA A SER A 1 74 ? 9.741 29.047 13.667 0.60 20.62 75 SER A CA 1
ATOM 702 C CA B SER A 1 74 ? 9.724 28.998 13.676 0.40 21.39 75 SER A CA 1
ATOM 703 C C A SER A 1 74 ? 10.810 28.725 14.693 0.60 20.48 75 SER A C 1
ATOM 704 C C B SER A 1 74 ? 10.864 28.776 14.649 0.40 21.06 75 SER A C 1
ATOM 705 O O A SER A 1 74 ? 11.524 27.727 14.571 0.60 21.34 75 SER A O 1
ATOM 706 O O B SER A 1 74 ? 11.700 27.904 14.433 0.40 21.81 75 SER A O 1
ATOM 711 N N . GLN A 1 75 ? 10.883 29.564 15.724 1.00 21.26 76 GLN A N 1
ATOM 712 C CA . GLN A 1 75 ? 11.869 29.360 16.790 1.00 21.39 76 GLN A CA 1
ATOM 713 C C . GLN A 1 75 ? 11.361 29.966 18.084 1.00 21.64 76 GLN A C 1
ATOM 714 O O . GLN A 1 75 ? 11.003 31.141 18.094 1.00 22.89 76 GLN A O 1
ATOM 720 N N . VAL A 1 76 ? 11.402 29.174 19.158 1.00 22.93 77 VAL A N 1
ATOM 721 C CA . VAL A 1 76 ? 11.088 29.675 20.487 1.00 22.70 77 VAL A CA 1
ATOM 722 C C . VAL A 1 76 ? 12.251 30.533 20.957 1.00 23.51 77 VAL A C 1
ATOM 723 O O . VAL A 1 76 ? 13.400 30.085 20.959 1.00 22.52 77 VAL A O 1
ATOM 727 N N . ASN A 1 77 ? 11.933 31.765 21.339 1.00 22.76 78 ASN A N 1
ATOM 728 C CA . ASN A 1 77 ? 12.935 32.713 21.870 1.00 23.66 78 ASN A CA 1
ATOM 729 C C . ASN A 1 77 ? 12.506 33.176 23.252 1.00 24.14 78 ASN A C 1
ATOM 730 O O . ASN A 1 77 ? 11.314 33.419 23.492 1.00 25.04 78 ASN A O 1
ATOM 735 N N . HIS A 1 78 ? 13.475 33.328 24.143 1.00 23.49 79 HIS A N 1
ATOM 736 C CA . HIS A 1 78 ? 13.198 33.901 25.454 1.00 24.20 79 HIS A CA 1
ATOM 737 C C . HIS A 1 78 ? 13.941 35.218 25.570 1.00 25.01 79 HIS A C 1
ATOM 738 O O . HIS A 1 78 ? 15.159 35.239 25.421 1.00 23.62 79 HIS A O 1
ATOM 745 N N . ILE A 1 79 ? 13.204 36.311 25.790 1.00 24.54 80 ILE A N 1
ATOM 746 C CA . ILE A 1 79 ? 13.756 37.656 25.915 1.00 25.88 80 ILE A CA 1
ATOM 747 C C . ILE A 1 79 ? 13.966 37.901 27.387 1.00 26.92 80 ILE A C 1
ATOM 748 O O . ILE A 1 79 ? 13.001 38.012 28.151 1.00 26.04 80 ILE A O 1
ATOM 753 N N . ASP A 1 80 ? 15.233 37.962 27.773 1.00 28.72 81 ASP A N 1
ATOM 754 C CA . ASP A 1 80 ? 15.588 38.011 29.167 1.00 31.22 81 ASP A CA 1
ATOM 755 C C . ASP A 1 80 ? 15.760 39.443 29.597 1.00 31.76 81 ASP A C 1
ATOM 756 O O . ASP A 1 80 ? 16.628 40.169 29.084 1.00 32.74 81 ASP A O 1
ATOM 761 N N . GLY A 1 81 ? 14.907 39.871 30.521 1.00 32.17 82 GLY A N 1
ATOM 762 C CA . GLY A 1 81 ? 15.056 41.188 31.136 1.00 33.94 82 GLY A CA 1
ATOM 763 C C . GLY A 1 81 ? 13.968 42.128 30.695 1.00 34.67 82 GLY A C 1
ATOM 764 O O . GLY A 1 81 ? 14.036 43.342 30.945 1.00 35.56 82 GLY A O 1
ATOM 765 N N . ARG A 1 82 ? 12.948 41.580 30.042 1.00 35.45 83 ARG A N 1
ATOM 766 C CA . ARG A 1 82 ? 11.917 42.405 29.487 1.00 36.63 83 ARG A CA 1
ATOM 767 C C . ARG A 1 82 ? 10.590 41.686 29.434 1.00 37.23 83 ARG A C 1
ATOM 768 O O . ARG A 1 82 ? 10.529 40.532 29.016 1.00 36.72 83 ARG A O 1
ATOM 776 N N . ILE A 1 83 ? 9.534 42.372 29.852 1.00 38.10 84 ILE A N 1
ATOM 777 C CA . ILE A 1 83 ? 8.197 41.854 29.670 1.00 39.34 84 ILE A CA 1
ATOM 778 C C . ILE A 1 83 ? 7.615 42.532 28.434 1.00 40.17 84 ILE A C 1
ATOM 779 O O . ILE A 1 83 ? 7.442 43.751 28.404 1.00 40.30 84 ILE A O 1
ATOM 784 N N . VAL A 1 84 ? 7.366 41.742 27.397 1.00 40.39 85 VAL A N 1
ATOM 785 C CA . VAL A 1 84 ? 6.745 42.244 26.176 1.00 41.04 85 VAL A CA 1
ATOM 786 C C . VAL A 1 84 ? 5.292 41.761 26.187 1.00 41.61 85 VAL A C 1
ATOM 787 O O . VAL A 1 84 ? 5.012 40.590 25.920 1.00 42.02 85 VAL A O 1
ATOM 791 N N A ASN A 1 85 ? 4.396 42.674 26.568 0.60 42.46 86 ASN A N 1
ATOM 792 N N B ASN A 1 85 ? 4.359 42.666 26.481 0.40 42.21 86 ASN A N 1
ATOM 793 C CA A ASN A 1 85 ? 2.956 42.410 26.708 0.60 42.59 86 ASN A CA 1
ATOM 794 C CA B ASN A 1 85 ? 2.931 42.319 26.514 0.40 42.28 86 ASN A CA 1
ATOM 795 C C A ASN A 1 85 ? 2.305 42.125 25.376 0.60 42.56 86 ASN A C 1
ATOM 796 C C B ASN A 1 85 ? 2.293 42.381 25.130 0.40 42.19 86 ASN A C 1
ATOM 797 O O A ASN A 1 85 ? 1.437 41.249 25.261 0.60 42.54 86 ASN A O 1
ATOM 798 O O B ASN A 1 85 ? 1.304 41.698 24.854 0.40 42.12 86 ASN A O 1
ATOM 807 N N A GLU A 1 86 ? 2.725 42.904 24.383 0.60 42.37 87 GLU A N 1
ATOM 808 N N B GLU A 1 86 ? 2.861 43.215 24.267 0.40 41.90 87 GLU A N 1
ATOM 809 C CA A GLU A 1 86 ? 2.184 42.859 23.044 0.60 42.36 87 GLU A CA 1
ATOM 810 C CA B GLU A 1 86 ? 2.396 43.338 22.899 0.40 41.84 87 GLU A CA 1
ATOM 811 C C A GLU A 1 86 ? 3.371 42.950 22.086 0.60 42.14 87 GLU A C 1
ATOM 812 C C B GLU A 1 86 ? 3.578 43.056 21.982 0.40 41.79 87 GLU A C 1
ATOM 813 O O A GLU A 1 86 ? 4.062 43.966 22.026 0.60 41.64 87 GLU A O 1
ATOM 814 O O B GLU A 1 86 ? 4.454 43.911 21.841 0.40 41.47 87 GLU A O 1
ATOM 825 N N . PRO A 1 87 ? 3.629 41.854 21.360 1.00 41.86 88 PRO A N 1
ATOM 826 C CA . PRO A 1 87 ? 4.742 41.677 20.403 1.00 41.55 88 PRO A CA 1
ATOM 827 C C . PRO A 1 87 ? 4.835 42.794 19.365 1.00 41.31 88 PRO A C 1
ATOM 828 O O . PRO A 1 87 ? 5.928 43.098 18.892 1.00 40.09 88 PRO A O 1
ATOM 832 N N . SER A 1 88 ? 3.714 43.451 19.066 1.00 40.86 89 SER A N 1
ATOM 833 C CA . SER A 1 88 ? 3.758 44.602 18.169 1.00 40.74 89 SER A CA 1
ATOM 834 C C . SER A 1 88 ? 4.555 45.788 18.716 1.00 39.51 89 SER A C 1
ATOM 835 O O . SER A 1 88 ? 4.819 46.734 17.987 1.00 39.87 89 SER A O 1
ATOM 838 N N A GLU A 1 89 ? 4.957 45.738 19.979 0.60 38.98 90 GLU A N 1
ATOM 839 N N B GLU A 1 89 ? 4.915 45.731 20.003 0.40 38.53 90 GLU A N 1
ATOM 840 C CA A GLU A 1 89 ? 5.754 46.822 20.540 0.60 38.02 90 GLU A CA 1
ATOM 841 C CA B GLU A 1 89 ? 5.775 46.737 20.647 0.40 37.20 90 GLU A CA 1
ATOM 842 C C A GLU A 1 89 ? 7.252 46.681 20.257 0.60 36.81 90 GLU A C 1
ATOM 843 C C B GLU A 1 89 ? 7.197 46.733 20.092 0.40 36.31 90 GLU A C 1
ATOM 844 O O A GLU A 1 89 ? 8.037 47.571 20.601 0.60 36.65 90 GLU A O 1
ATOM 845 O O B GLU A 1 89 ? 7.871 47.767 20.087 0.40 36.19 90 GLU A O 1
ATOM 856 N N . LEU A 1 90 ? 7.648 45.564 19.637 1.00 35.14 91 LEU A N 1
ATOM 857 C CA . LEU A 1 90 ? 9.049 45.358 19.237 1.00 33.80 91 LEU A CA 1
ATOM 858 C C . LEU A 1 90 ? 9.310 46.149 17.988 1.00 32.29 91 LEU A C 1
ATOM 859 O O . LEU A 1 90 ? 8.449 46.168 17.105 1.00 32.04 91 LEU A O 1
ATOM 864 N N . ASN A 1 91 ? 10.488 46.770 17.905 1.00 30.54 92 ASN A N 1
ATOM 865 C CA . ASN A 1 91 ? 10.842 47.577 16.728 1.00 30.18 92 ASN A CA 1
ATOM 866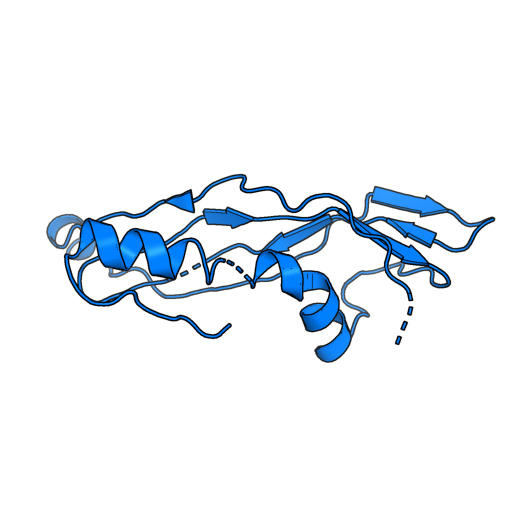 C C . ASN A 1 91 ? 11.448 46.739 15.595 1.00 28.89 92 ASN A C 1
ATOM 867 O O . ASN A 1 91 ? 11.634 45.523 15.750 1.00 26.87 92 ASN A O 1
ATOM 872 N N . GLN A 1 92 ? 11.715 47.376 14.451 1.00 28.88 93 GLN A N 1
ATOM 873 C CA . GLN A 1 92 ? 12.167 46.630 13.265 1.00 29.43 93 GLN A CA 1
ATOM 874 C C . GLN A 1 92 ? 13.470 45.879 13.492 1.00 29.45 93 GLN A C 1
ATOM 875 O O . GLN A 1 92 ? 13.592 44.728 13.056 1.00 28.37 93 GLN A O 1
ATOM 881 N N . GLU A 1 93 ? 14.395 46.506 14.210 1.00 30.16 94 GLU A N 1
ATOM 882 C CA . GLU A 1 93 ? 15.695 45.903 14.511 1.00 31.55 94 GLU A CA 1
ATOM 883 C C . GLU A 1 93 ? 15.557 44.703 15.463 1.00 29.77 94 GLU A C 1
ATOM 884 O O . GLU A 1 93 ? 16.223 43.665 15.290 1.00 30.22 94 GLU A O 1
ATOM 890 N N . GLU A 1 94 ? 14.681 44.853 16.446 1.00 27.69 95 GLU A N 1
ATOM 891 C CA . GLU A 1 94 ? 14.358 43.752 17.363 1.00 26.72 95 GLU A CA 1
ATOM 892 C C . GLU A 1 94 ? 13.693 42.586 16.625 1.00 25.84 95 GLU A C 1
ATOM 893 O O . GLU A 1 94 ? 13.964 41.402 16.891 1.00 25.18 95 GLU A O 1
ATOM 899 N N . VAL A 1 95 ? 12.772 42.917 15.721 1.00 24.56 96 VAL A N 1
ATOM 900 C CA . VAL A 1 95 ? 12.079 41.872 15.004 1.00 25.02 96 VAL A CA 1
ATOM 901 C C . VAL A 1 95 ? 13.077 41.126 14.117 1.00 23.64 96 VAL A C 1
ATOM 902 O O . VAL A 1 95 ? 13.049 39.898 14.087 1.00 23.32 96 VAL A O 1
ATOM 906 N N . GLU A 1 96 ? 13.971 41.849 13.451 1.00 23.72 97 GLU A N 1
ATOM 907 C CA . GLU A 1 96 ? 14.937 41.166 12.603 1.00 25.53 97 GLU A CA 1
ATOM 908 C C . GLU A 1 96 ? 15.844 40.274 13.444 1.00 24.59 97 GLU A C 1
ATOM 909 O O . GLU A 1 96 ? 16.066 39.115 13.075 1.00 24.31 97 GLU A O 1
ATOM 915 N N . THR A 1 97 ? 16.368 40.813 14.545 1.00 23.14 98 THR A N 1
ATOM 916 C CA . THR A 1 97 ? 17.206 40.013 15.454 1.00 23.99 98 THR A CA 1
ATOM 917 C C . THR A 1 97 ? 16.453 38.747 15.883 1.00 23.15 98 THR A C 1
ATOM 918 O O . THR A 1 97 ? 16.994 37.629 15.823 1.00 23.38 98 THR A O 1
ATOM 922 N N . LEU A 1 98 ? 15.183 38.898 16.281 1.00 21.97 99 LEU A N 1
ATOM 923 C CA . LEU A 1 98 ? 14.435 37.730 16.725 1.00 21.31 99 LEU A CA 1
ATOM 924 C C . LEU A 1 98 ? 14.298 36.691 15.595 1.00 22.05 99 LEU A C 1
ATOM 925 O O . LEU A 1 98 ? 14.365 35.498 15.836 1.00 22.28 99 LEU A O 1
ATOM 930 N N . ALA A 1 99 ? 14.082 37.182 14.379 1.00 20.75 100 ALA A N 1
ATOM 931 C CA . ALA A 1 99 ? 13.865 36.306 13.235 1.00 20.49 100 ALA A CA 1
ATOM 932 C C . ALA A 1 99 ? 15.133 35.790 12.540 1.00 21.39 100 ALA A C 1
ATOM 933 O O . ALA A 1 99 ? 15.040 34.997 11.591 1.00 21.29 100 ALA A O 1
ATOM 935 N N . ARG A 1 100 ? 16.303 36.287 12.951 1.00 21.36 101 ARG A N 1
ATOM 936 C CA . ARG A 1 100 ? 17.509 36.030 12.178 1.00 21.01 101 ARG A CA 1
ATOM 937 C C . ARG A 1 100 ? 17.760 34.511 11.936 1.00 21.42 101 ARG A C 1
ATOM 938 O O . ARG A 1 100 ? 17.993 34.122 10.780 1.00 22.61 101 ARG A O 1
ATOM 946 N N . PRO A 1 101 ? 17.732 33.672 12.981 1.00 21.00 102 PRO A N 1
ATOM 947 C CA . PRO A 1 101 ? 17.935 32.223 12.701 1.00 20.60 102 PRO A CA 1
ATOM 948 C C . PRO A 1 101 ? 16.914 31.641 11.715 1.00 21.12 102 PRO A C 1
ATOM 949 O O . PRO A 1 101 ? 17.253 30.829 10.832 1.00 20.88 102 PRO A O 1
ATOM 953 N N . CYS A 1 102 ? 15.649 32.046 11.859 1.00 20.36 103 CYS A N 1
ATOM 954 C CA . CYS A 1 102 ? 14.648 31.550 10.896 1.00 20.43 103 CYS A CA 1
ATOM 955 C C . CYS A 1 102 ? 14.945 32.023 9.449 1.00 20.44 103 CYS A C 1
ATOM 956 O O . CYS A 1 102 ? 14.860 31.247 8.466 1.00 21.64 103 CYS A O 1
ATOM 959 N N . LEU A 1 103 ? 15.317 33.292 9.311 1.00 20.24 104 LEU A N 1
ATOM 960 C CA . LEU A 1 103 ? 15.619 33.843 8.005 1.00 21.16 104 LEU A CA 1
ATOM 961 C C . LEU A 1 103 ? 16.814 33.127 7.410 1.00 21.13 104 LEU A C 1
ATOM 962 O O . LEU A 1 103 ? 16.836 32.800 6.224 1.00 20.88 104 LEU A O 1
ATOM 967 N N . ASN A 1 104 ? 17.812 32.831 8.246 1.00 20.21 105 ASN A N 1
ATOM 968 C CA . ASN A 1 104 ? 18.965 32.077 7.731 1.00 20.97 105 ASN A CA 1
ATOM 969 C C . ASN A 1 104 ? 18.584 30.668 7.223 1.00 21.08 105 ASN A C 1
ATOM 970 O O . ASN A 1 104 ? 19.091 30.202 6.191 1.00 21.10 105 ASN A O 1
ATOM 991 N N . LEU A 1 106 ? 15.657 29.797 6.067 1.00 20.39 107 LEU A N 1
ATOM 992 C CA . LEU A 1 106 ? 15.003 30.040 4.777 1.00 20.87 107 LEU A CA 1
ATOM 993 C C . LEU A 1 106 ? 16.000 30.249 3.636 1.00 21.22 107 LEU A C 1
ATOM 994 O O . LEU A 1 106 ? 15.863 29.649 2.575 1.00 21.61 107 LEU A O 1
ATOM 999 N N . ASN A 1 107 ? 17.023 31.058 3.880 1.00 21.30 108 ASN A N 1
ATOM 1000 C CA . ASN A 1 107 ? 18.059 31.312 2.847 1.00 21.87 108 ASN A CA 1
ATOM 1001 C C . ASN A 1 107 ? 18.807 30.013 2.477 1.00 21.75 108 ASN A C 1
ATOM 1002 O O . ASN A 1 107 ? 19.077 29.733 1.315 1.00 21.94 108 ASN A O 1
ATOM 1007 N N A ARG A 1 108 ? 19.145 29.213 3.469 0.50 21.90 109 ARG A N 1
ATOM 1008 N N B ARG A 1 108 ? 19.150 29.240 3.496 0.50 22.16 109 ARG A N 1
ATOM 1009 C CA A ARG A 1 108 ? 19.980 28.040 3.209 0.50 22.19 109 ARG A CA 1
ATOM 1010 C CA B ARG A 1 108 ? 19.929 28.011 3.330 0.50 22.68 109 ARG A CA 1
ATOM 1011 C C A ARG A 1 108 ? 19.213 26.878 2.548 0.50 21.53 109 ARG A C 1
ATOM 1012 C C B ARG A 1 108 ? 19.159 27.010 2.486 0.50 21.87 109 ARG A C 1
ATOM 1013 O O A ARG A 1 108 ? 19.737 26.185 1.659 0.50 21.45 109 ARG A O 1
ATOM 1014 O O B ARG A 1 108 ? 19.623 26.556 1.435 0.50 21.80 109 ARG A O 1
ATOM 1029 N N . LEU A 1 109 ? 17.963 26.674 2.961 1.00 21.61 110 LEU A N 1
ATOM 1030 C CA . LEU A 1 109 ? 17.128 25.702 2.287 1.00 20.44 110 LEU A CA 1
ATOM 1031 C C . LEU A 1 109 ? 16.876 26.115 0.849 1.00 20.71 110 LEU A C 1
ATOM 1032 O O . LEU A 1 109 ? 16.950 25.267 -0.055 1.00 20.63 110 LEU A O 1
ATOM 1037 N N . THR A 1 110 ? 16.580 27.405 0.639 1.00 19.92 111 THR A N 1
ATOM 1038 C CA . THR A 1 110 ? 16.268 27.879 -0.695 1.00 20.16 111 THR A CA 1
ATOM 1039 C C . THR A 1 110 ? 17.488 27.764 -1.604 1.00 20.51 111 THR A C 1
ATOM 1040 O O . THR A 1 110 ? 17.364 27.332 -2.752 1.00 20.96 111 THR A O 1
ATOM 1044 N N . TYR A 1 111 ? 18.669 28.065 -1.069 1.00 21.56 112 TYR A N 1
ATOM 1045 C CA . TYR A 1 111 ? 19.887 27.977 -1.895 1.00 23.21 112 TYR A CA 1
ATOM 1046 C C . TYR A 1 111 ? 20.141 26.540 -2.376 1.00 23.11 112 TYR A C 1
ATOM 1047 O O . TYR A 1 111 ? 20.335 26.294 -3.568 1.00 23.04 112 TYR A O 1
ATOM 1056 N N . GLU A 1 112 ? 20.082 25.596 -1.444 1.00 24.25 113 GLU A N 1
ATOM 1057 C CA . GLU A 1 112 ? 20.342 24.200 -1.766 1.00 23.85 113 GLU A CA 1
ATOM 1058 C C . GLU A 1 112 ? 19.231 23.604 -2.634 1.00 22.74 113 GLU A C 1
ATOM 1059 O O . GLU A 1 112 ? 19.519 22.900 -3.627 1.00 22.70 113 GLU A O 1
ATOM 1065 N N . VAL A 1 113 ? 17.972 23.873 -2.296 1.00 21.02 114 VAL A N 1
ATOM 1066 C CA . VAL A 1 113 ? 16.924 23.250 -3.067 1.00 20.39 114 VAL A CA 1
ATOM 1067 C C . VAL A 1 113 ? 16.907 23.757 -4.509 1.00 22.06 114 VAL A C 1
ATOM 1068 O O . VAL A 1 113 ? 16.770 22.972 -5.474 1.00 22.32 114 VAL A O 1
ATOM 1072 N N . THR A 1 114 ? 17.075 25.073 -4.679 1.00 21.12 115 THR A N 1
ATOM 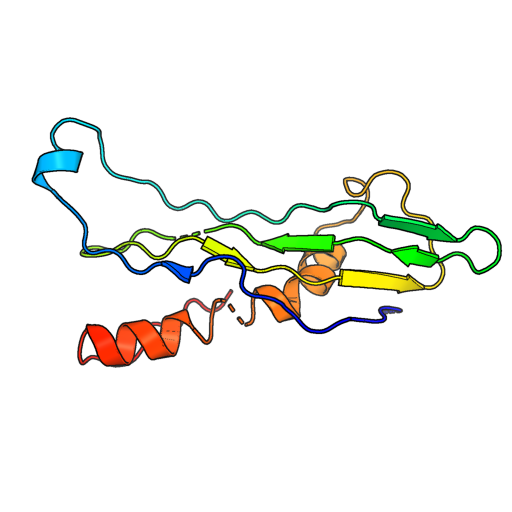1073 C CA . THR A 1 114 ? 17.097 25.613 -6.050 1.00 21.68 115 THR A CA 1
ATOM 1074 C C . THR A 1 114 ? 18.323 25.128 -6.850 1.00 22.78 115 THR A C 1
ATOM 1075 O O . THR A 1 114 ? 18.197 24.828 -8.029 1.00 23.83 115 THR A O 1
ATOM 1079 N N . GLU A 1 115 ? 19.493 25.031 -6.213 1.00 22.31 116 GLU A N 1
ATOM 1080 C CA . GLU A 1 115 ? 20.681 24.517 -6.931 1.00 23.69 116 GLU A CA 1
ATOM 1081 C C . GLU A 1 115 ? 20.436 23.111 -7.468 1.00 23.37 116 GLU A C 1
ATOM 1082 O O . GLU A 1 115 ? 20.740 22.812 -8.620 1.00 24.56 116 GLU A O 1
ATOM 1088 N N . ILE A 1 116 ? 19.867 22.263 -6.619 1.00 23.64 117 ILE A N 1
ATOM 1089 C CA . ILE A 1 116 ? 19.653 20.868 -6.948 1.00 23.69 117 ILE A CA 1
ATOM 1090 C C . ILE A 1 116 ? 18.518 20.720 -7.942 1.00 23.21 117 ILE A C 1
ATOM 1091 O O . ILE A 1 116 ? 18.664 20.049 -8.976 1.00 23.57 117 ILE A O 1
ATOM 1096 N N . ALA A 1 117 ? 17.385 21.342 -7.648 1.00 23.19 118 ALA A N 1
ATOM 1097 C CA . ALA A 1 117 ? 16.206 21.126 -8.461 1.00 23.61 118 ALA A CA 1
ATOM 1098 C C . ALA A 1 117 ? 16.339 21.721 -9.859 1.00 25.01 118 ALA A C 1
ATOM 1099 O O . ALA A 1 117 ? 15.786 21.163 -10.824 1.00 25.81 118 ALA A O 1
ATOM 1101 N N . LEU A 1 118 ? 17.025 22.858 -9.958 1.00 25.22 119 LEU A N 1
ATOM 1102 C CA . LEU A 1 118 ? 17.145 23.583 -11.241 1.00 26.64 119 LEU A CA 1
ATOM 1103 C C . LEU A 1 118 ? 18.440 23.303 -12.009 1.00 27.91 119 LEU A C 1
ATOM 1104 O O . LEU A 1 118 ? 18.553 23.699 -13.182 1.00 29.24 119 LEU A O 1
ATOM 1109 N N . ASP A 1 119 ? 19.402 22.660 -11.359 1.00 29.55 120 ASP A N 1
ATOM 1110 C CA . ASP A 1 119 ? 20.699 22.370 -11.961 1.00 32.25 120 ASP A CA 1
ATOM 1111 C C . ASP A 1 119 ? 21.383 23.662 -12.418 1.00 33.00 120 ASP A C 1
ATOM 1112 O O . ASP A 1 119 ? 21.906 23.749 -13.522 1.00 33.95 120 ASP A O 1
ATOM 1117 N N . LEU A 1 120 ? 21.338 24.669 -11.550 1.00 33.44 121 LEU A N 1
ATOM 1118 C CA . LEU A 1 120 ? 21.962 25.966 -11.761 1.00 34.05 121 LEU A CA 1
ATOM 1119 C C . LEU A 1 120 ? 22.534 26.369 -10.397 1.00 34.28 121 LEU A C 1
ATOM 1120 O O . LEU A 1 120 ? 22.144 25.803 -9.362 1.00 33.59 121 LEU A O 1
ATOM 1125 N N . PRO A 1 121 ? 23.512 27.298 -10.372 1.00 33.81 122 PRO A N 1
ATOM 1126 C CA . PRO A 1 121 ? 23.875 27.8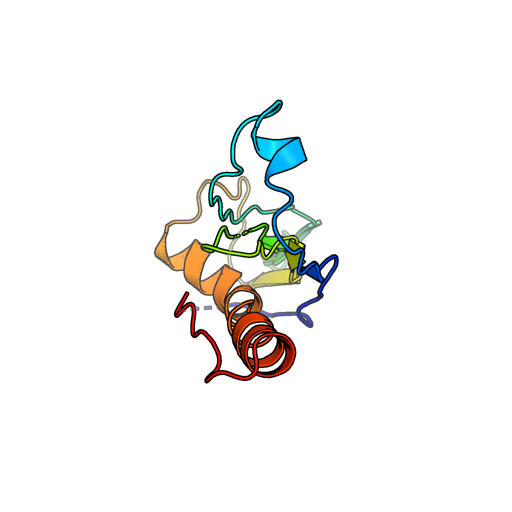78 -9.095 1.00 33.14 122 PRO A CA 1
ATOM 1127 C C . PRO A 1 121 ? 22.655 28.256 -8.236 1.00 31.69 122 PRO A C 1
ATOM 1128 O O . PRO A 1 121 ? 21.677 28.835 -8.716 1.00 31.68 122 PRO A O 1
ATOM 1132 N N . GLY A 1 122 ? 22.748 27.901 -6.965 1.00 31.84 123 GLY A N 1
ATOM 1133 C CA . GLY A 1 122 ? 21.705 28.178 -6.002 1.00 30.92 123 GLY A CA 1
ATOM 1134 C C . GLY A 1 122 ? 21.293 29.635 -5.966 1.00 30.34 123 GLY A C 1
ATOM 1135 O O . GLY A 1 122 ? 22.115 30.548 -6.154 1.00 31.42 123 GLY A O 1
ATOM 1136 N N . ILE A 1 123 ? 20.015 29.857 -5.726 1.00 29.57 124 ILE A N 1
ATOM 1137 C CA . ILE A 1 123 ? 19.510 31.200 -5.566 1.00 29.30 124 ILE A CA 1
ATOM 1138 C C . ILE A 1 123 ? 19.686 31.661 -4.131 1.00 29.07 124 ILE A C 1
ATOM 1139 O O . ILE A 1 123 ? 19.250 30.970 -3.191 1.00 27.92 124 ILE A O 1
ATOM 1144 N N . ASN A 1 124 ? 20.364 32.804 -3.968 1.00 28.47 125 ASN A N 1
ATOM 1145 C CA . ASN A 1 124 ? 20.590 33.351 -2.645 1.00 27.91 125 ASN A CA 1
ATOM 1146 C C . ASN A 1 124 ? 19.608 34.473 -2.354 1.00 26.34 125 ASN A C 1
ATOM 1147 O O . ASN A 1 124 ? 19.711 35.551 -2.931 1.00 26.93 125 ASN A O 1
ATOM 1152 N N . LEU A 1 125 ? 18.632 34.220 -1.471 1.00 25.26 126 LEU A N 1
ATOM 1153 C CA . LEU A 1 125 ? 17.608 35.213 -1.145 1.00 24.80 126 LEU A CA 1
ATOM 1154 C C . LEU A 1 125 ? 18.160 36.448 -0.417 1.00 25.19 126 LEU A C 1
ATOM 1155 O O . LEU A 1 125 ? 17.594 37.549 -0.513 1.00 26.09 126 LEU A O 1
ATOM 1160 N N . GLU A 1 126 ? 19.226 36.235 0.336 1.00 25.73 127 GLU A N 1
ATOM 1161 C CA . GLU A 1 126 ? 19.869 37.298 1.112 1.00 27.22 127 GLU A CA 1
ATOM 1162 C C . GLU A 1 126 ? 18.955 37.989 2.099 1.00 27.45 127 GLU A C 1
ATOM 1163 O O . GLU A 1 126 ? 19.133 39.171 2.384 1.00 27.54 127 GLU A O 1
ATOM 1169 N N . PHE A 1 127 ? 17.988 37.268 2.642 1.00 25.88 128 PHE A N 1
ATOM 1170 C CA . PHE A 1 127 ? 17.132 37.859 3.663 1.00 27.51 128 PHE A CA 1
ATOM 1171 C C . PHE A 1 127 ? 17.869 38.023 4.971 1.00 28.33 128 PHE A C 1
ATOM 1172 O O . PHE A 1 127 ? 18.821 37.257 5.254 1.00 27.54 128 PHE A O 1
#

Foldseek 3Di:
DDKDWDDKFFPDKDKFWDDVVVCVVVNDDDWDKDWDKAWDDQDPVFGKTKIKIKIWTADDPTIGITGIMIIIMIDGPHDDPDPVVDDPVRSCVRCVVVVVCQVCQQVVCCVVVVHGGDGPPD

CATH classification: 3.10.420.10

Organism: Streptococcus pneumoniae serotype 4 (strain ATCC BAA-334 / TIGR4) (NCBI:txid170187)

InterPro domains:
  IPR009530 Protein of unknown function DUF1149 [PF06619] (5-128)
  IPR009530 Protein of unknown function DUF1149 [PIRSF031568] (5-128)
  IPR035958 SecB-like superfamily [G3DSA:3.10.420.10] (2-128)
  IPR035958 SecB-like superfamily [SSF54611] (5-128)

B-factor: mean 32.12, std 11.28, range [15.15, 115.19]

Solvent-accessible surface area: 7815 Å² total

Secondary structure (DSSP, 8-state):
--EEEPPPEEEEEEEEE--HHHHHHH-------EEEEEEEEEETTTTEEEEEEEEE--B-SSEEEEEEEEEEEEEET---SSGGGS-HHHHHHHHHHHH--HHHHHHHHHHHHTSS------

Sequence (122 aa):
ANLKREEQEFFVSQQYHFDARNFEWENEENGAPEETKVDDVNFQQLLQHDQENQQVTSLLIVILSSFIVFDKFVISSGTISSQVNHIDGRIVNNEEPSEELNQEEVETLARPCLNLNRRLTYEVTEIALDLPGINLEF

Nearest PDB structures (foldseek):
  2hng-assembly1_A-2  TM=1.008E+00  e=1.183E-21  Streptococcus pneumoniae TIGR4
  2o2a-assembly1_B  TM=9.617E-01  e=2.253E-15  Streptococcus agalactiae 2603V/R
  1qyn-assembly1_C  TM=3.652E-01  e=9.061E-05  Escherichia coli
  5mtw-assembly1_C  TM=3.656E-01  e=2.639E-04  Mycobacterium tuberculosis H37Rv
  5jtp-assembly1_D  TM=3.910E-01  e=1.205E-03  Escherichia coli O157:H7